Protein AF-A0A918Z259-F1 (afdb_monomer_lite)

Secondary structure (DSSP, 8-state):
--EEEEEEE-SSEEEEEEEETTS-EEEEEEEEESSHHHHHHHHTTSPTTPPEETT----

Foldseek 3Di:
DAKEWAWADDDFFIWIWIADPVRDTPDIDHGQGDDDVSVCVPCVPPDPVHHYPPPRNPD

Structure (mmCIF, N/CA/C/O backbone):
data_AF-A0A918Z259-F1
#
_entry.id   AF-A0A918Z259-F1
#
loop_
_atom_site.group_PDB
_atom_site.id
_atom_site.type_symbol
_atom_site.label_atom_id
_atom_site.label_alt_id
_atom_site.label_comp_id
_atom_site.label_asym_id
_atom_site.label_entity_id
_atom_site.label_seq_id
_atom_site.pdbx_PDB_ins_code
_atom_site.Cartn_x
_atom_site.Cartn_y
_atom_site.Cartn_z
_atom_site.occupancy
_atom_site.B_iso_or_equiv
_atom_site.auth_seq_id
_atom_site.auth_comp_id
_atom_site.auth_asym_id
_atom_site.auth_atom_id
_atom_site.pdbx_PDB_model_num
ATOM 1 N N . MET A 1 1 ? -11.011 5.406 15.157 1.00 67.62 1 MET A N 1
ATOM 2 C CA . MET A 1 1 ? -11.413 4.994 13.805 1.00 67.62 1 MET A CA 1
ATOM 3 C C . MET A 1 1 ? -10.188 4.357 13.197 1.00 67.62 1 MET A C 1
ATOM 5 O O . MET A 1 1 ? -9.172 5.036 13.067 1.00 67.62 1 MET A O 1
ATOM 9 N N . SER A 1 2 ? -10.221 3.039 13.047 1.00 73.69 2 SER A N 1
ATOM 10 C CA . SER A 1 2 ? -9.060 2.267 12.607 1.00 73.69 2 SER A CA 1
ATOM 11 C C . SER A 1 2 ? -9.205 2.007 11.119 1.00 73.69 2 SER A C 1
ATOM 13 O O . SER A 1 2 ? -10.254 1.558 10.680 1.00 73.69 2 SER A O 1
ATOM 15 N N . VAL A 1 3 ? -8.155 2.283 10.358 1.00 80.19 3 VAL A N 1
ATOM 16 C CA . VAL A 1 3 ? -8.071 1.922 8.942 1.00 80.19 3 VAL A CA 1
ATOM 17 C C . VAL A 1 3 ? -7.077 0.783 8.799 1.00 80.19 3 VAL A C 1
ATOM 19 O O . VAL A 1 3 ? -6.059 0.759 9.489 1.00 80.19 3 VAL A O 1
ATOM 22 N N . TYR A 1 4 ? -7.373 -0.146 7.905 1.00 82.44 4 TYR A N 1
ATOM 23 C CA . TYR A 1 4 ? -6.536 -1.283 7.574 1.00 82.44 4 TYR A CA 1
ATOM 24 C C . TYR A 1 4 ? -6.023 -1.126 6.151 1.00 82.44 4 TYR A C 1
ATOM 26 O O . TYR A 1 4 ? -6.795 -0.900 5.220 1.00 82.44 4 TYR A O 1
ATOM 34 N N . VAL A 1 5 ? -4.714 -1.267 5.971 1.00 86.19 5 VAL A N 1
ATOM 35 C CA . VAL A 1 5 ? -4.103 -1.266 4.637 1.00 86.19 5 VAL A CA 1
ATOM 36 C C . VAL A 1 5 ? -3.737 -2.691 4.254 1.00 86.19 5 VAL A C 1
ATOM 38 O O . VAL A 1 5 ? -2.935 -3.313 4.946 1.00 86.19 5 VAL A O 1
ATOM 41 N N . GLY A 1 6 ? -4.298 -3.186 3.151 1.00 86.38 6 GLY A N 1
ATOM 42 C CA . GLY A 1 6 ? -3.868 -4.425 2.508 1.00 86.38 6 GLY A CA 1
ATOM 43 C C . GLY A 1 6 ? -2.956 -4.136 1.319 1.00 86.38 6 GLY A C 1
ATOM 44 O O . GLY A 1 6 ? -3.273 -3.266 0.506 1.00 86.38 6 GLY A O 1
ATOM 45 N N . ILE A 1 7 ? -1.824 -4.841 1.224 1.00 86.25 7 ILE A N 1
ATOM 46 C CA . ILE A 1 7 ? -0.840 -4.663 0.148 1.00 86.25 7 ILE A CA 1
ATOM 47 C C . ILE A 1 7 ? -0.453 -6.020 -0.437 1.00 86.25 7 ILE A C 1
ATOM 49 O O . ILE A 1 7 ? 0.230 -6.811 0.212 1.00 86.25 7 ILE A O 1
ATOM 53 N N . ASP A 1 8 ? -0.797 -6.223 -1.707 1.00 85.69 8 ASP A N 1
ATOM 54 C CA . ASP A 1 8 ? -0.321 -7.347 -2.507 1.00 85.69 8 ASP A CA 1
ATOM 55 C C . ASP A 1 8 ? 0.852 -6.919 -3.391 1.00 85.69 8 ASP A C 1
ATOM 57 O O . ASP A 1 8 ? 0.694 -6.196 -4.383 1.00 85.69 8 ASP A O 1
ATOM 61 N N . MET A 1 9 ? 2.055 -7.341 -3.018 1.00 84.12 9 MET A N 1
ATOM 62 C CA . MET A 1 9 ? 3.294 -6.931 -3.672 1.00 84.12 9 MET A CA 1
ATOM 63 C C . MET A 1 9 ? 3.613 -7.835 -4.865 1.00 84.12 9 MET A C 1
ATOM 65 O O . MET A 1 9 ? 3.945 -9.003 -4.686 1.00 84.12 9 MET A O 1
ATOM 69 N N . HIS A 1 10 ? 3.639 -7.283 -6.084 1.00 84.62 10 HIS A N 1
ATOM 70 C CA . HIS A 1 10 ? 4.213 -7.979 -7.243 1.00 84.62 10 HIS A CA 1
ATOM 71 C C . HIS A 1 10 ? 5.553 -7.364 -7.664 1.00 84.62 10 HIS A C 1
ATOM 73 O O . HIS A 1 10 ? 6.020 -6.354 -7.141 1.00 84.62 10 HIS A O 1
ATOM 79 N N . ARG A 1 11 ? 6.198 -7.970 -8.669 1.00 85.50 11 ARG A N 1
ATOM 80 C CA . ARG A 1 11 ? 7.559 -7.615 -9.107 1.00 85.50 11 ARG A CA 1
ATOM 81 C C . ARG A 1 11 ? 7.738 -6.148 -9.526 1.00 85.50 11 ARG A C 1
ATOM 83 O O . ARG A 1 11 ? 8.822 -5.604 -9.348 1.00 85.50 11 ARG A O 1
ATOM 90 N N . LYS A 1 12 ? 6.731 -5.533 -10.155 1.00 89.69 12 LYS A N 1
ATOM 91 C CA . LYS A 1 12 ? 6.815 -4.156 -10.698 1.00 89.69 12 LYS A CA 1
ATOM 92 C C . LYS A 1 12 ? 5.731 -3.219 -10.169 1.00 89.69 12 LYS A C 1
ATOM 94 O O . LYS A 1 12 ? 5.869 -2.001 -10.288 1.00 89.69 12 LYS A O 1
ATOM 99 N N . ARG A 1 13 ? 4.627 -3.794 -9.705 1.00 90.88 13 ARG A N 1
ATOM 100 C CA . ARG A 1 13 ? 3.396 -3.107 -9.337 1.00 90.88 13 ARG A CA 1
ATOM 101 C C . ARG A 1 13 ? 2.829 -3.795 -8.100 1.00 90.88 13 ARG A C 1
ATOM 103 O O . ARG A 1 13 ? 2.966 -5.008 -7.996 1.00 90.88 13 ARG A O 1
ATOM 110 N N . SER A 1 14 ? 2.164 -3.056 -7.233 1.00 87.81 14 SER A N 1
ATOM 111 C CA . SER A 1 14 ? 1.434 -3.600 -6.094 1.00 87.81 14 SER A CA 1
ATOM 112 C C . SER A 1 14 ? -0.040 -3.246 -6.196 1.00 87.81 14 SER A C 1
ATOM 114 O O . SER A 1 14 ? -0.414 -2.219 -6.777 1.00 87.81 14 SER A O 1
ATOM 116 N N . GLN A 1 15 ? -0.870 -4.100 -5.612 1.00 88.94 15 GLN A N 1
ATOM 117 C CA . GLN A 1 15 ? -2.260 -3.780 -5.332 1.00 88.94 15 GLN A CA 1
ATOM 118 C C . GLN A 1 15 ? -2.345 -3.264 -3.901 1.00 88.94 15 GLN A C 1
ATOM 120 O O . GLN A 1 15 ? -1.776 -3.868 -2.996 1.00 88.94 15 GLN A O 1
ATOM 125 N N . ILE A 1 16 ? -3.017 -2.136 -3.699 1.00 88.69 16 ILE A N 1
ATOM 126 C CA . ILE A 1 16 ? -3.180 -1.518 -2.383 1.00 88.69 16 ILE A CA 1
ATOM 127 C C . ILE A 1 16 ? -4.661 -1.238 -2.164 1.00 88.69 16 ILE A C 1
ATOM 129 O O . ILE A 1 16 ? -5.302 -0.621 -3.017 1.00 88.69 16 ILE A O 1
ATOM 133 N N . ALA A 1 17 ? -5.187 -1.664 -1.021 1.00 88.62 17 ALA A N 1
ATOM 134 C CA . ALA A 1 17 ? -6.537 -1.358 -0.573 1.00 88.62 17 ALA A CA 1
ATOM 135 C C . ALA A 1 17 ? -6.505 -0.738 0.826 1.00 88.62 17 ALA A C 1
ATOM 137 O O . ALA A 1 17 ? -5.777 -1.207 1.700 1.00 88.62 17 ALA A O 1
ATOM 138 N N . VAL A 1 18 ? -7.313 0.299 1.030 1.00 86.69 18 VAL A N 1
ATOM 139 C CA . VAL A 1 18 ? -7.577 0.912 2.334 1.00 86.69 18 VAL A CA 1
ATOM 140 C C . VAL A 1 18 ? -9.005 0.565 2.723 1.00 86.69 18 VAL A C 1
ATOM 142 O O . VAL A 1 18 ? -9.949 0.864 1.985 1.00 86.69 18 VAL A O 1
ATOM 145 N N . VAL A 1 19 ? -9.144 -0.089 3.867 1.00 85.25 19 VAL A N 1
ATOM 146 C CA . VAL A 1 19 ? -10.398 -0.630 4.382 1.00 85.25 19 VAL A CA 1
ATOM 147 C C . VAL A 1 19 ? -10.677 0.003 5.741 1.00 85.25 19 VAL A C 1
ATOM 149 O O . VAL A 1 19 ? -9.790 0.072 6.587 1.00 85.25 19 VAL A O 1
ATOM 152 N N . GLU A 1 20 ? -11.889 0.500 5.936 1.00 85.44 20 GLU A N 1
ATOM 153 C CA . GLU A 1 20 ? -12.364 1.025 7.215 1.00 85.44 20 GLU A CA 1
ATOM 154 C C . GLU A 1 20 ? -12.643 -0.119 8.207 1.00 85.44 20 GLU A C 1
ATOM 156 O O . GLU A 1 20 ? -12.637 -1.301 7.854 1.00 85.44 20 GLU A O 1
ATOM 161 N N . ASP A 1 21 ? -12.875 0.219 9.473 1.00 82.56 21 ASP A N 1
ATOM 162 C CA . ASP A 1 21 ? -13.116 -0.763 10.537 1.00 82.56 21 ASP A CA 1
ATOM 163 C C . ASP A 1 21 ? -14.392 -1.604 10.345 1.00 82.56 21 ASP A C 1
ATOM 165 O O . ASP A 1 21 ? -14.449 -2.743 10.812 1.00 82.56 21 ASP A O 1
ATOM 169 N N . ASP A 1 22 ? -15.376 -1.088 9.612 1.00 85.38 22 ASP A N 1
ATOM 170 C CA . ASP A 1 22 ? -16.602 -1.788 9.218 1.00 85.38 22 ASP A CA 1
ATOM 171 C C . ASP A 1 22 ? -16.435 -2.681 7.971 1.00 85.38 22 ASP A C 1
ATOM 173 O O . ASP A 1 22 ? -17.384 -3.343 7.540 1.00 85.38 22 ASP A O 1
ATOM 177 N N . GLY A 1 23 ? -15.229 -2.729 7.396 1.00 80.31 23 GLY A N 1
ATOM 178 C CA . GLY A 1 23 ? -14.929 -3.475 6.178 1.00 80.31 23 GLY A CA 1
ATOM 179 C C . GLY A 1 23 ? -15.230 -2.713 4.883 1.00 80.31 23 GLY A C 1
ATOM 180 O O . GLY A 1 23 ? -15.027 -3.268 3.799 1.00 80.31 23 GLY A O 1
ATOM 181 N N . ALA A 1 24 ? -15.689 -1.460 4.949 1.00 84.06 24 ALA A N 1
ATOM 182 C CA . ALA A 1 24 ? -15.909 -0.640 3.768 1.00 84.06 24 ALA A CA 1
ATOM 183 C C . ALA A 1 24 ? -14.580 -0.266 3.102 1.00 84.06 24 ALA A C 1
ATOM 185 O O . ALA A 1 24 ? -13.617 0.154 3.742 1.00 84.06 24 ALA A O 1
ATOM 186 N N . VAL A 1 25 ? -14.520 -0.383 1.775 1.00 82.94 25 VAL A N 1
ATOM 187 C CA . VAL A 1 25 ? -13.328 -0.002 1.011 1.00 82.94 25 VAL A CA 1
ATOM 188 C C . VAL A 1 25 ? -13.355 1.505 0.770 1.00 82.94 25 VAL A C 1
ATOM 190 O O . VAL A 1 25 ? -14.141 1.989 -0.044 1.00 82.94 25 VAL A O 1
ATOM 193 N N . ARG A 1 26 ? -12.463 2.243 1.439 1.00 80.94 26 ARG A N 1
ATOM 194 C CA . ARG A 1 26 ? -12.266 3.684 1.209 1.00 80.94 26 ARG A CA 1
ATOM 195 C C . ARG A 1 26 ? -11.563 3.954 -0.120 1.00 80.94 26 ARG A C 1
ATOM 197 O O . ARG A 1 26 ? -11.830 4.961 -0.771 1.00 80.94 26 ARG A O 1
ATOM 204 N N . GLY A 1 27 ? -10.687 3.047 -0.547 1.00 79.88 27 GLY A N 1
ATOM 205 C CA . GLY A 1 27 ? -10.021 3.135 -1.842 1.00 79.88 27 GLY A CA 1
ATOM 206 C C . GLY A 1 27 ? -9.220 1.885 -2.177 1.00 79.88 27 GLY A C 1
ATOM 207 O O . GLY A 1 27 ? -8.664 1.240 -1.293 1.00 79.88 27 GLY A O 1
ATOM 208 N N . ALA A 1 28 ? -9.151 1.551 -3.465 1.00 77.31 28 ALA A N 1
ATOM 209 C CA . ALA A 1 28 ? -8.321 0.464 -3.968 1.00 77.31 28 ALA A CA 1
ATOM 210 C C . ALA A 1 28 ? -7.616 0.885 -5.262 1.00 77.31 28 ALA A C 1
ATOM 212 O O . ALA A 1 28 ? -8.253 1.370 -6.198 1.00 77.31 28 ALA A O 1
ATOM 213 N N . ASN A 1 29 ? -6.304 0.669 -5.331 1.00 77.94 29 ASN A N 1
ATOM 214 C CA . ASN A 1 29 ? -5.517 0.828 -6.547 1.00 77.94 29 ASN A CA 1
ATOM 215 C C . ASN A 1 29 ? -4.781 -0.477 -6.851 1.00 77.94 29 ASN A C 1
ATOM 217 O O . ASN A 1 29 ? -3.876 -0.883 -6.127 1.00 77.94 29 ASN A O 1
ATOM 221 N N . ARG A 1 30 ? -5.166 -1.122 -7.953 1.00 71.12 30 ARG A N 1
ATOM 222 C CA .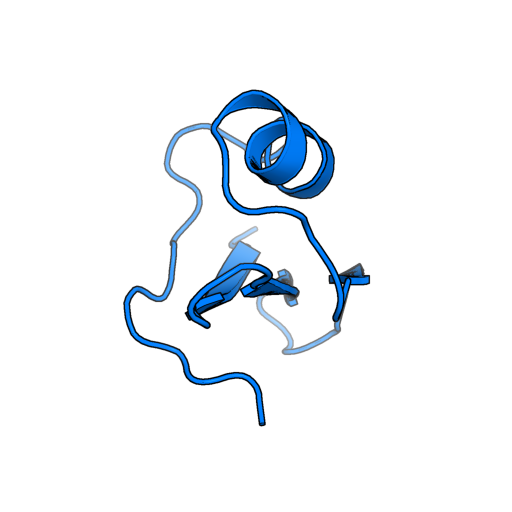 ARG A 1 30 ? -4.638 -2.430 -8.371 1.00 71.12 30 ARG A CA 1
ATOM 223 C C . ARG A 1 30 ? -3.347 -2.347 -9.191 1.00 71.12 30 ARG A C 1
ATOM 225 O O . ARG A 1 30 ? -2.887 -3.360 -9.703 1.00 71.12 30 ARG A O 1
ATOM 232 N N . ASN A 1 31 ? -2.789 -1.153 -9.401 1.00 87.31 31 ASN A N 1
ATOM 233 C CA . ASN A 1 31 ? -1.663 -0.968 -10.317 1.00 87.31 31 ASN A CA 1
ATOM 234 C C . ASN A 1 31 ? -0.673 0.115 -9.858 1.00 87.31 31 ASN A C 1
ATOM 236 O O . ASN A 1 31 ? -0.198 0.921 -10.667 1.00 87.31 31 ASN A O 1
ATOM 240 N N . VAL A 1 32 ? -0.345 0.137 -8.568 1.00 90.75 32 VAL A N 1
ATOM 241 C CA . VAL A 1 32 ? 0.599 1.101 -7.985 1.00 90.75 32 VAL A CA 1
ATOM 242 C C . VAL A 1 32 ? 2.028 0.703 -8.373 1.00 90.75 32 VAL A C 1
ATOM 244 O O . VAL A 1 32 ? 2.428 -0.409 -8.052 1.00 90.75 32 VAL A O 1
ATOM 247 N N . PRO A 1 33 ? 2.824 1.535 -9.075 1.00 93.69 33 PRO A N 1
ATOM 248 C CA . PRO A 1 33 ? 4.260 1.286 -9.246 1.00 93.69 33 PRO A CA 1
ATOM 249 C C . PRO A 1 33 ? 4.950 1.046 -7.907 1.00 93.69 33 PRO A C 1
ATOM 251 O O . PRO A 1 33 ? 4.704 1.775 -6.955 1.00 93.69 33 PRO A O 1
ATOM 254 N N . ASN A 1 34 ? 5.848 0.068 -7.833 1.00 87.62 34 ASN A N 1
ATOM 255 C CA . ASN A 1 34 ? 6.637 -0.104 -6.616 1.00 87.62 34 ASN A CA 1
ATOM 256 C C . ASN A 1 34 ? 7.552 1.117 -6.425 1.00 87.62 34 ASN A C 1
ATOM 258 O O . ASN A 1 34 ? 8.229 1.538 -7.364 1.00 87.62 34 ASN A O 1
ATOM 262 N N . GLY A 1 35 ? 7.584 1.671 -5.214 1.00 88.88 35 GLY A N 1
ATOM 263 C CA . GLY A 1 35 ? 8.397 2.835 -4.862 1.00 88.88 35 GLY A CA 1
ATOM 264 C C . GLY A 1 35 ? 7.782 3.626 -3.709 1.00 88.88 35 GLY A C 1
ATOM 265 O O . GLY A 1 35 ? 6.584 3.521 -3.458 1.00 88.88 35 GLY A O 1
ATOM 266 N N . VAL A 1 36 ? 8.592 4.435 -3.023 1.00 89.50 36 VAL A N 1
ATOM 267 C CA . VAL A 1 36 ? 8.141 5.222 -1.861 1.00 89.50 36 VAL A CA 1
ATOM 268 C C . VAL A 1 36 ? 7.060 6.228 -2.258 1.00 89.50 36 VAL A C 1
ATOM 270 O O . VAL A 1 36 ? 5.970 6.198 -1.699 1.00 89.50 36 VAL A O 1
ATOM 273 N N . GLU A 1 37 ? 7.324 7.079 -3.253 1.00 93.12 37 GLU A N 1
ATOM 274 C CA . GLU A 1 37 ? 6.376 8.121 -3.675 1.00 93.12 37 GLU A CA 1
ATOM 275 C C . GLU A 1 37 ? 5.049 7.546 -4.205 1.00 93.12 37 GLU A C 1
ATOM 277 O O . GLU A 1 37 ? 3.998 7.989 -3.738 1.00 93.12 37 GLU A O 1
ATOM 282 N N . PRO A 1 38 ? 5.035 6.530 -5.100 1.00 90.88 38 PRO A N 1
ATOM 283 C CA . PRO A 1 38 ? 3.783 5.906 -5.520 1.00 90.88 38 PRO A CA 1
ATOM 284 C C . PRO A 1 38 ? 2.972 5.317 -4.365 1.00 90.88 38 PRO A C 1
ATOM 286 O O . PRO A 1 38 ? 1.756 5.485 -4.334 1.00 90.88 38 PRO A O 1
ATOM 289 N N . VAL A 1 39 ? 3.618 4.647 -3.407 1.00 87.62 39 VAL A N 1
ATOM 290 C CA . VAL A 1 39 ? 2.921 4.056 -2.256 1.00 87.62 39 VAL A CA 1
ATOM 291 C C . VAL A 1 39 ? 2.358 5.154 -1.353 1.00 87.62 39 VAL A C 1
ATOM 293 O O . VAL A 1 39 ? 1.180 5.110 -1.004 1.00 87.62 39 VAL A O 1
ATOM 296 N N . LEU A 1 40 ? 3.145 6.189 -1.045 1.00 88.06 40 LEU A N 1
ATOM 297 C CA . LEU A 1 40 ? 2.683 7.329 -0.248 1.00 88.06 40 LEU A CA 1
ATOM 298 C C . LEU A 1 40 ? 1.558 8.118 -0.930 1.00 88.06 40 LEU A C 1
ATOM 300 O O . LEU A 1 40 ? 0.734 8.696 -0.234 1.00 88.06 40 LEU A O 1
ATOM 304 N N . SER A 1 41 ? 1.449 8.102 -2.261 1.00 88.38 41 SER A N 1
ATOM 305 C CA . SER A 1 41 ? 0.294 8.708 -2.944 1.00 88.38 41 SER A CA 1
ATOM 306 C C . SER A 1 41 ? -1.044 8.024 -2.622 1.00 88.38 41 SER A C 1
ATOM 308 O O . SER A 1 41 ? -2.095 8.625 -2.824 1.00 88.38 41 SER A O 1
ATOM 310 N N . VAL A 1 42 ? -1.009 6.781 -2.123 1.00 87.38 42 VAL A N 1
ATOM 311 C CA . VAL A 1 42 ? -2.201 5.992 -1.772 1.00 87.38 42 VAL A CA 1
ATOM 312 C C . VAL A 1 42 ? -2.472 5.995 -0.268 1.00 87.38 42 VAL A C 1
ATOM 314 O O . VAL A 1 42 ? -3.632 5.999 0.125 1.00 87.38 42 VAL A O 1
ATOM 317 N N . ILE A 1 43 ? -1.426 5.969 0.566 1.00 87.31 43 ILE A N 1
ATOM 318 C CA . ILE A 1 43 ? -1.562 5.815 2.030 1.00 87.31 43 ILE A CA 1
ATOM 319 C C . ILE A 1 43 ? -0.987 6.983 2.846 1.00 87.31 43 ILE A C 1
A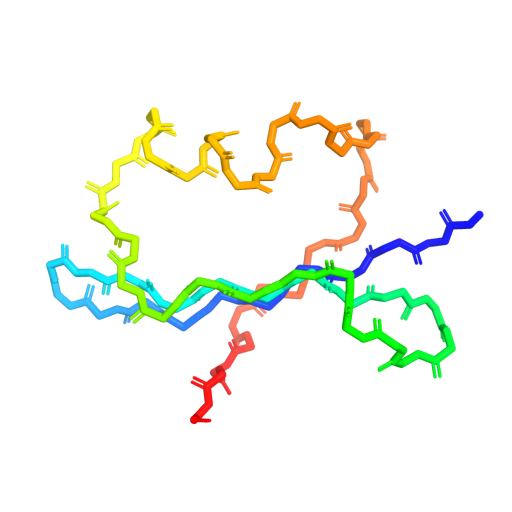TOM 321 O O . ILE A 1 43 ? -0.969 6.926 4.072 1.00 87.31 43 ILE A O 1
ATOM 325 N N . GLY A 1 44 ? -0.451 8.015 2.195 1.00 87.94 44 GLY A N 1
ATOM 326 C CA . GLY A 1 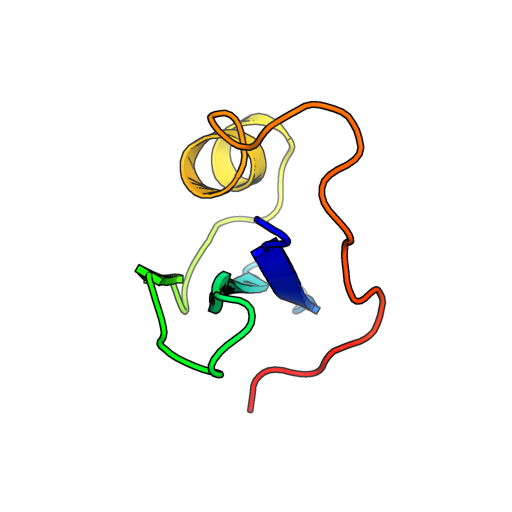44 ? 0.308 9.084 2.852 1.00 87.94 44 GLY A CA 1
ATOM 327 C C . GLY A 1 44 ? -0.535 10.081 3.645 1.00 87.94 44 GLY A C 1
ATOM 328 O O . GLY A 1 44 ? 0.019 10.821 4.452 1.00 87.94 44 GLY A O 1
ATOM 329 N N . ASP A 1 45 ? -1.852 10.105 3.439 1.00 87.94 45 ASP A N 1
ATOM 330 C CA . ASP A 1 45 ? -2.803 10.905 4.220 1.00 87.94 45 ASP A CA 1
ATOM 331 C C . ASP A 1 45 ? -3.345 10.153 5.448 1.00 87.94 45 ASP A C 1
ATOM 333 O O . ASP A 1 45 ? -4.109 10.723 6.232 1.00 87.94 45 ASP A O 1
ATOM 337 N N . LEU A 1 46 ? -2.975 8.879 5.628 1.00 85.94 46 LEU A N 1
ATOM 338 C CA . LEU A 1 46 ? -3.446 8.087 6.755 1.00 85.94 46 LEU A CA 1
ATOM 339 C C . LEU A 1 46 ? -2.820 8.567 8.074 1.00 85.94 46 LEU A C 1
ATOM 341 O O . LEU A 1 46 ? -1.654 8.975 8.104 1.00 85.94 46 LEU A O 1
ATOM 345 N N . PRO A 1 47 ? -3.565 8.492 9.193 1.00 82.44 47 PRO A N 1
ATOM 346 C CA . PRO A 1 47 ? -3.035 8.850 10.500 1.00 82.44 47 PRO A CA 1
ATOM 347 C C . PRO A 1 47 ? -1.777 8.048 10.839 1.00 82.44 47 PRO A C 1
ATOM 349 O O . PRO A 1 47 ? -1.696 6.845 10.582 1.00 82.44 47 PRO A O 1
ATOM 352 N N . ILE A 1 48 ? -0.809 8.698 11.486 1.00 81.62 48 ILE A N 1
ATOM 353 C CA . ILE A 1 48 ? 0.374 8.010 12.009 1.00 81.62 48 ILE A CA 1
ATOM 354 C C . ILE A 1 48 ? -0.082 6.909 12.977 1.00 81.62 48 ILE A C 1
ATOM 356 O O . ILE A 1 48 ? -0.851 7.168 13.901 1.00 81.62 48 ILE A O 1
ATOM 360 N N . GLY A 1 49 ? 0.405 5.685 12.763 1.00 76.81 49 GLY A N 1
ATOM 361 C CA . GLY A 1 49 ? -0.002 4.512 13.541 1.00 76.81 49 GLY A CA 1
ATOM 362 C C . GLY A 1 49 ? -1.231 3.779 12.995 1.00 76.81 49 GLY A C 1
ATOM 363 O O . GLY A 1 49 ? -1.709 2.861 13.658 1.00 76.81 49 GLY A O 1
ATOM 364 N N . ALA A 1 50 ? -1.725 4.145 11.805 1.00 76.25 50 ALA A N 1
ATOM 365 C CA . ALA A 1 50 ? -2.721 3.369 11.072 1.00 76.25 50 ALA A CA 1
ATOM 366 C C . ALA A 1 50 ? -2.295 1.886 10.969 1.00 76.25 50 ALA A C 1
ATOM 368 O O . ALA A 1 50 ? -1.196 1.606 10.477 1.00 76.25 50 ALA A O 1
ATOM 369 N N . PRO A 1 51 ? -3.131 0.936 1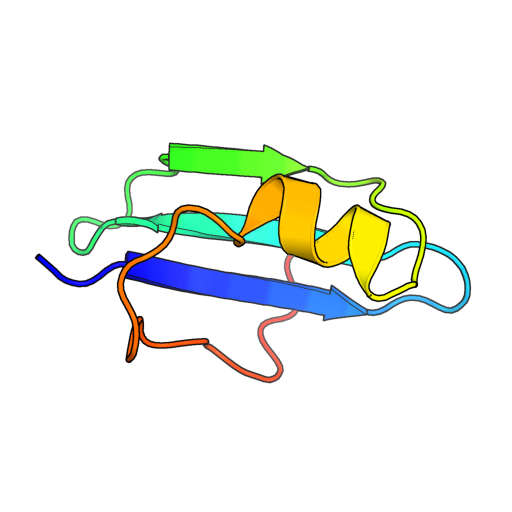1.431 1.00 70.06 51 PRO A N 1
ATOM 370 C CA . PRO A 1 51 ? -2.857 -0.489 11.299 1.00 70.06 51 PRO A CA 1
ATOM 371 C C . PRO A 1 51 ? -2.634 -0.890 9.835 1.00 70.06 51 PRO A C 1
ATOM 373 O O . PRO A 1 51 ? -3.519 -0.788 8.989 1.00 70.06 51 PRO A O 1
ATOM 376 N N . VAL A 1 52 ? -1.443 -1.390 9.520 1.00 67.62 52 VAL A N 1
ATOM 377 C CA . VAL A 1 52 ? -1.153 -1.976 8.207 1.00 67.62 52 VAL A CA 1
ATOM 378 C C . VAL A 1 52 ? -1.217 -3.488 8.351 1.00 67.62 52 VAL A C 1
ATOM 380 O O . VAL A 1 52 ? -0.473 -4.069 9.142 1.00 67.62 52 VAL A O 1
ATOM 383 N N . ALA A 1 53 ? -2.094 -4.132 7.584 1.00 64.81 53 ALA A N 1
ATOM 384 C CA . ALA A 1 53 ? -2.078 -5.577 7.441 1.00 64.81 53 ALA A CA 1
ATOM 385 C C . ALA A 1 53 ? -0.929 -5.944 6.489 1.00 64.81 53 ALA A C 1
ATOM 387 O O . ALA A 1 53 ? -1.074 -5.974 5.266 1.00 64.81 53 ALA A O 1
ATOM 388 N N . PHE A 1 54 ? 0.253 -6.161 7.063 1.00 53.66 54 PHE A N 1
ATOM 389 C CA . PHE A 1 54 ? 1.417 -6.652 6.333 1.00 53.66 54 PHE A CA 1
ATOM 390 C C . PHE A 1 54 ? 1.161 -8.112 5.909 1.00 53.66 54 PHE A C 1
ATOM 392 O O . PHE A 1 54 ? 0.672 -8.896 6.716 1.00 53.66 54 PHE A O 1
ATOM 399 N N . GLU A 1 55 ? 1.457 -8.451 4.649 1.00 52.41 55 GLU A N 1
ATOM 400 C CA . GLU A 1 55 ? 1.160 -9.743 3.980 1.00 52.41 55 GLU A CA 1
ATOM 401 C C . GLU A 1 55 ? -0.298 -10.001 3.544 1.00 52.41 55 GLU A C 1
ATOM 403 O O . GLU A 1 55 ? -0.636 -11.110 3.129 1.00 52.41 55 GLU A O 1
ATOM 408 N N . ALA A 1 56 ? -1.176 -8.994 3.557 1.00 54.31 56 ALA A N 1
ATOM 409 C CA . ALA A 1 56 ? -2.516 -9.149 2.991 1.00 54.31 56 ALA A CA 1
ATOM 410 C C . ALA A 1 56 ? -2.471 -9.195 1.450 1.00 54.31 56 ALA A C 1
ATOM 412 O O . ALA 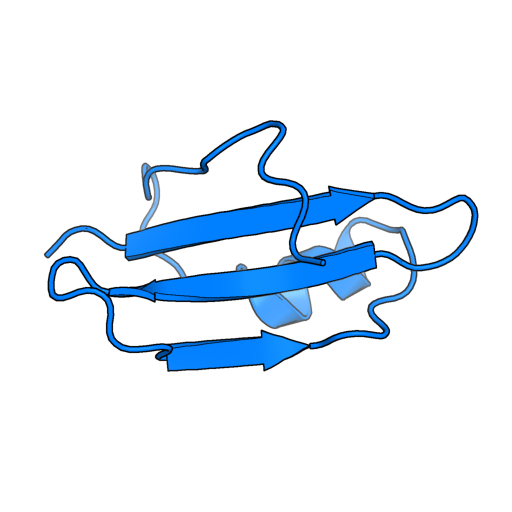A 1 56 ? -2.475 -8.159 0.785 1.00 54.31 56 ALA A O 1
ATOM 413 N N . ALA A 1 57 ? -2.463 -10.405 0.885 1.00 56.62 57 ALA A N 1
ATOM 414 C CA . ALA A 1 57 ? -2.665 -10.629 -0.543 1.00 56.62 57 ALA A CA 1
ATOM 415 C C . ALA A 1 57 ? -4.096 -10.212 -0.942 1.00 56.62 57 ALA A C 1
ATOM 417 O O . ALA A 1 57 ? -5.070 -10.929 -0.711 1.00 56.62 57 ALA A O 1
ATOM 418 N N . TYR A 1 58 ? -4.223 -9.014 -1.505 1.00 54.44 58 TYR A N 1
ATOM 419 C CA . TYR A 1 58 ? -5.406 -8.537 -2.213 1.00 54.44 58 TYR A CA 1
ATOM 420 C C . TYR A 1 58 ? -5.478 -9.214 -3.592 1.00 54.44 58 TYR A C 1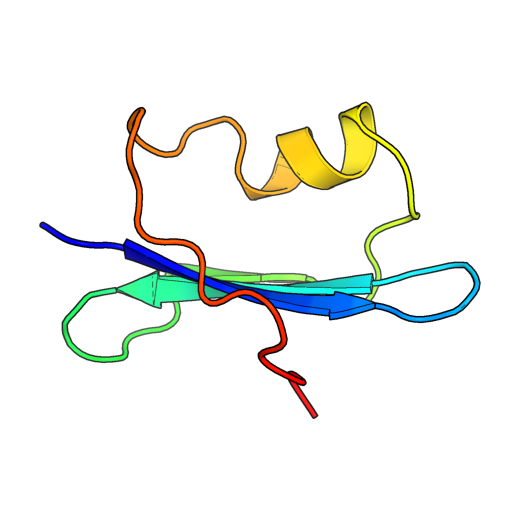
ATOM 422 O O . TYR A 1 58 ? -4.883 -8.731 -4.555 1.00 54.44 58 TYR A O 1
ATOM 430 N N . GLY A 1 59 ? -6.167 -10.359 -3.649 1.00 53.72 59 GLY A N 1
ATOM 431 C CA . GLY A 1 59 ? -6.433 -11.111 -4.884 1.00 53.72 59 GLY A CA 1
ATOM 432 C C . GLY A 1 59 ? -7.320 -10.367 -5.875 1.00 53.72 59 GLY A C 1
ATOM 433 O O . GLY A 1 59 ? -8.370 -9.832 -5.449 1.00 53.72 59 GLY A O 1
#

Sequence (59 aa):
MSVYVGIDMHRKRSQIAVVEDDGAVRGANRNVPNGVEPVLSVIGDLPIGAPVAFEAAYG

Organism: NCBI:txid2014920

Radius of gyration: 10.72 Å; chains: 1; bounding box: 25×22×24 Å

pLDDT: mean 80.75, std 10.89, range [52.41, 93.69]